Protein AF-A0A4Q1CCB0-F1 (afdb_monomer_lite)

Organism: NCBI:txid2508720

Radius of gyration: 18.77 Å; chains: 1; bounding box: 54×16×54 Å

Sequence (67 aa):
MPADSPVCTAPTVLDRLRTELADLAYDLERQGRLDAADVVMQIDTRVRELAAEDGWDEAGGAVVGPS

Secondary structure (DSSP, 8-state):
---------THHHHHHHHHHHHHHHHHHHHTT-HHHHHHHHHHHHHHHHHHHHGGGSSS--------

Foldseek 3Di:
DPDPPPPPPPVPVLVVLLVVLQVVLVVCVVVVVNVVSVVSVVVSVVSVVVVVVVVPPPPDPPPPDDD

pLDDT: mean 78.13, std 21.06, range [41.0, 98.62]

Structure (mmCIF, N/CA/C/O backbone):
data_AF-A0A4Q1CCB0-F1
#
_entry.id   AF-A0A4Q1CCB0-F1
#
loop_
_atom_site.group_PDB
_atom_site.id
_atom_site.type_symbol
_atom_site.label_atom_id
_atom_site.label_alt_id
_atom_site.label_comp_id
_atom_site.label_asym_id
_atom_site.label_entity_id
_atom_site.label_seq_id
_atom_site.pdbx_PDB_ins_code
_atom_site.Cartn_x
_atom_site.Cartn_y
_atom_site.Cartn_z
_atom_site.occupancy
_atom_site.B_iso_or_equiv
_atom_site.auth_seq_id
_atom_site.auth_comp_id
_atom_site.auth_asym_id
_atom_site.auth_atom_id
_atom_site.pdbx_PDB_model_num
ATOM 1 N N . MET A 1 1 ? 9.677 -8.366 -44.231 1.00 48.25 1 MET A N 1
ATOM 2 C CA . MET A 1 1 ? 9.160 -7.522 -43.138 1.00 48.25 1 MET A CA 1
ATOM 3 C C . MET A 1 1 ? 9.293 -8.333 -41.858 1.00 48.25 1 MET A C 1
ATOM 5 O O . MET A 1 1 ? 8.472 -9.225 -41.673 1.00 48.25 1 MET A O 1
ATOM 9 N N . PRO A 1 2 ? 10.356 -8.176 -41.052 1.00 43.53 2 PRO A N 1
ATOM 10 C CA . PRO A 1 2 ? 10.357 -8.786 -39.730 1.00 43.53 2 PRO A CA 1
ATOM 11 C C . PRO A 1 2 ? 9.344 -8.029 -38.862 1.00 43.53 2 PRO A C 1
ATOM 13 O O . PRO A 1 2 ? 9.248 -6.807 -38.941 1.00 43.53 2 PRO A O 1
ATOM 16 N N . ALA A 1 3 ? 8.528 -8.776 -38.127 1.00 52.84 3 ALA A N 1
ATOM 17 C CA . ALA A 1 3 ? 7.548 -8.230 -37.207 1.00 52.84 3 ALA A CA 1
ATOM 18 C C . ALA A 1 3 ? 8.285 -7.608 -36.015 1.00 52.84 3 ALA A C 1
ATOM 20 O O . ALA A 1 3 ? 8.935 -8.324 -35.255 1.00 52.84 3 ALA A O 1
ATOM 21 N N . ASP A 1 4 ? 8.179 -6.288 -35.875 1.00 50.12 4 ASP A N 1
ATOM 22 C CA . ASP A 1 4 ? 8.410 -5.598 -34.610 1.00 50.12 4 ASP A CA 1
ATOM 23 C C . ASP A 1 4 ? 7.381 -6.130 -33.606 1.00 50.12 4 ASP A C 1
ATOM 25 O O . ASP A 1 4 ? 6.229 -5.693 -33.558 1.00 50.12 4 ASP A O 1
ATOM 29 N N . SER A 1 5 ? 7.770 -7.144 -32.837 1.00 55.50 5 SER A N 1
ATOM 30 C CA . SER A 1 5 ? 7.086 -7.467 -31.590 1.00 55.50 5 SER A CA 1
ATOM 31 C C . SER A 1 5 ? 7.170 -6.220 -30.709 1.00 55.50 5 SER A C 1
ATOM 33 O O . SER A 1 5 ? 8.282 -5.721 -30.522 1.00 55.50 5 SER A O 1
ATOM 35 N N . PRO A 1 6 ? 6.053 -5.685 -30.180 1.00 53.38 6 PRO A N 1
ATOM 36 C CA . PRO A 1 6 ? 6.120 -4.509 -29.333 1.00 53.38 6 PRO A CA 1
ATOM 37 C C . PRO A 1 6 ? 6.997 -4.860 -28.138 1.00 53.38 6 PRO A C 1
ATOM 39 O O . PRO A 1 6 ? 6.666 -5.740 -27.343 1.00 53.38 6 PRO A O 1
ATOM 42 N N . VAL A 1 7 ? 8.150 -4.202 -28.058 1.00 56.28 7 VAL A N 1
ATOM 43 C CA . VAL A 1 7 ? 9.003 -4.216 -26.879 1.00 56.28 7 VAL A CA 1
ATOM 44 C C . VAL A 1 7 ? 8.124 -3.695 -25.752 1.00 56.28 7 VAL A C 1
ATOM 46 O O . VAL A 1 7 ? 7.841 -2.500 -25.683 1.00 56.28 7 VAL A O 1
ATOM 49 N N . CYS A 1 8 ? 7.606 -4.599 -24.921 1.00 49.09 8 CYS A N 1
ATOM 50 C CA . CYS A 1 8 ? 6.964 -4.233 -23.672 1.00 49.09 8 CYS A CA 1
ATOM 51 C C . CYS A 1 8 ? 8.030 -3.516 -22.852 1.00 49.09 8 CYS A C 1
ATOM 53 O O . CYS A 1 8 ? 8.917 -4.138 -22.274 1.00 49.09 8 CYS A O 1
ATOM 55 N N . THR A 1 9 ? 7.987 -2.191 -22.883 1.00 51.22 9 THR A N 1
ATOM 56 C CA . THR A 1 9 ? 8.876 -1.333 -22.127 1.00 51.22 9 THR A CA 1
ATOM 57 C C . THR A 1 9 ? 8.673 -1.660 -20.645 1.00 51.22 9 THR A C 1
ATOM 59 O O . THR A 1 9 ? 7.582 -1.513 -20.085 1.00 51.22 9 THR A O 1
ATOM 62 N N . ALA A 1 10 ? 9.749 -2.129 -20.012 1.00 53.75 10 ALA A N 1
ATOM 63 C CA . ALA A 1 10 ? 9.856 -2.449 -18.592 1.00 53.75 10 ALA A CA 1
ATOM 64 C C . ALA A 1 10 ? 9.228 -1.436 -17.592 1.00 53.75 10 ALA A C 1
ATOM 66 O O . ALA A 1 10 ? 8.826 -1.889 -16.520 1.00 53.75 10 ALA A O 1
ATOM 67 N N . PRO A 1 11 ? 9.031 -0.127 -17.887 1.00 59.81 11 PRO A N 1
ATOM 68 C CA . PRO A 1 11 ? 8.265 0.773 -17.010 1.00 59.81 11 PRO A CA 1
ATOM 69 C C . PRO A 1 11 ? 6.822 0.340 -16.682 1.00 59.81 11 PRO A C 1
ATOM 71 O O . PRO A 1 11 ? 6.317 0.666 -15.614 1.00 59.81 11 PRO A O 1
ATOM 74 N N . THR A 1 12 ? 6.143 -0.433 -17.533 1.00 74.50 12 THR A N 1
ATOM 75 C CA . THR A 1 12 ? 4.683 -0.634 -17.387 1.00 74.50 12 THR A CA 1
ATOM 76 C C . THR A 1 12 ? 4.255 -1.502 -16.197 1.00 74.50 12 THR A C 1
ATOM 78 O O . THR A 1 12 ? 3.212 -1.248 -15.595 1.00 74.50 12 THR A O 1
ATOM 81 N N . VAL A 1 13 ? 5.037 -2.524 -15.832 1.00 84.50 13 VAL A N 1
ATOM 82 C CA . VAL A 1 13 ? 4.673 -3.452 -14.743 1.00 84.50 13 VAL A CA 1
ATOM 83 C C . VAL A 1 13 ? 5.001 -2.861 -13.373 1.00 84.50 13 VAL A C 1
ATOM 85 O O . VAL A 1 13 ? 4.203 -3.000 -12.449 1.00 84.50 13 VAL A O 1
ATOM 88 N N . LEU A 1 14 ? 6.136 -2.164 -13.243 1.00 86.88 14 LEU A N 1
ATOM 89 C CA . LEU A 1 14 ? 6.503 -1.478 -12.001 1.00 86.88 14 LEU A CA 1
ATOM 90 C C . LEU A 1 14 ? 5.549 -0.326 -11.691 1.00 86.88 14 LEU A C 1
ATOM 92 O O . LEU A 1 14 ? 5.138 -0.173 -10.543 1.00 86.88 14 LEU A O 1
ATOM 96 N N . ASP A 1 15 ? 5.151 0.449 -12.699 1.00 86.19 15 ASP A N 1
ATOM 97 C CA . ASP A 1 15 ? 4.183 1.529 -12.502 1.00 86.19 15 ASP A CA 1
ATOM 98 C C . ASP A 1 15 ? 2.813 0.986 -12.097 1.00 86.19 15 ASP A C 1
ATOM 100 O O . ASP A 1 15 ? 2.190 1.506 -11.173 1.00 86.19 15 ASP A O 1
ATOM 104 N N . ARG A 1 16 ? 2.389 -0.128 -12.704 1.00 89.69 16 ARG A N 1
ATOM 105 C CA . ARG A 1 16 ? 1.173 -0.829 -12.294 1.00 89.69 16 ARG A CA 1
ATOM 106 C C . ARG A 1 16 ? 1.248 -1.319 -10.847 1.00 89.69 16 ARG A C 1
ATOM 108 O O . ARG A 1 16 ? 0.306 -1.096 -10.095 1.00 89.69 16 ARG A O 1
ATOM 115 N N . LEU A 1 17 ? 2.353 -1.952 -10.451 1.00 92.06 17 LEU A N 1
ATOM 116 C CA . LEU A 1 17 ? 2.545 -2.427 -9.079 1.00 92.06 17 LEU A CA 1
ATOM 117 C C . LEU A 1 17 ? 2.473 -1.272 -8.070 1.00 92.06 17 LEU A C 1
ATOM 119 O O . LEU A 1 17 ? 1.840 -1.412 -7.031 1.00 92.06 17 LEU A O 1
ATOM 123 N N . ARG A 1 18 ? 3.071 -0.118 -8.382 1.00 91.62 18 ARG A N 1
ATOM 124 C CA . ARG A 1 18 ? 3.000 1.082 -7.529 1.00 91.62 18 ARG A CA 1
ATOM 125 C C . ARG A 1 18 ? 1.569 1.588 -7.366 1.00 91.62 18 ARG A C 1
ATOM 127 O O . ARG A 1 18 ? 1.171 1.929 -6.256 1.00 91.62 18 ARG A O 1
ATOM 134 N N . THR A 1 19 ? 0.786 1.617 -8.447 1.00 93.31 19 THR A N 1
ATOM 135 C CA . THR A 1 19 ? -0.640 1.968 -8.369 1.00 93.31 19 THR A CA 1
ATOM 136 C C . THR A 1 19 ? -1.405 0.975 -7.495 1.00 93.31 19 THR A C 1
ATOM 138 O O . THR A 1 19 ? -2.118 1.394 -6.591 1.00 93.31 19 THR A O 1
ATOM 141 N N . GLU A 1 20 ? -1.200 -0.330 -7.695 1.00 96.88 20 GLU A N 1
ATOM 142 C CA . GLU A 1 20 ? -1.872 -1.373 -6.908 1.00 96.88 20 GLU A CA 1
ATOM 143 C C . GLU A 1 20 ? -1.501 -1.309 -5.411 1.00 96.88 20 GLU A C 1
ATOM 145 O O . GLU A 1 20 ? -2.364 -1.513 -4.558 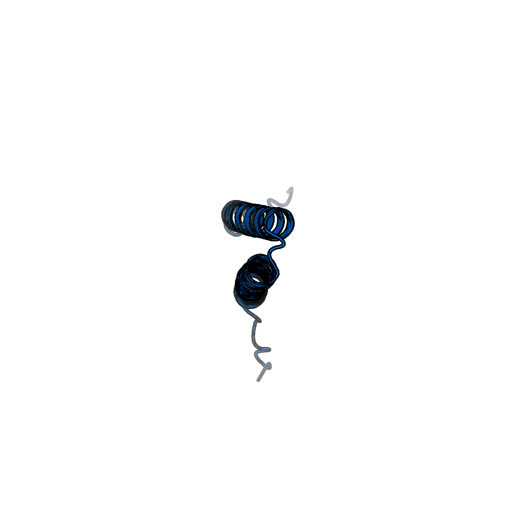1.00 96.88 20 GLU A O 1
ATOM 150 N N . LEU A 1 21 ? -0.248 -0.978 -5.068 1.00 97.31 21 LEU A N 1
ATOM 151 C CA . LEU A 1 21 ? 0.181 -0.777 -3.676 1.00 97.31 21 LEU A CA 1
ATOM 152 C C . LEU A 1 21 ? -0.479 0.454 -3.040 1.00 97.31 21 LEU A C 1
ATOM 154 O O . LEU A 1 21 ? -0.921 0.381 -1.894 1.00 97.31 21 LEU A O 1
ATOM 158 N N . ALA A 1 22 ? -0.581 1.565 -3.773 1.00 95.25 22 ALA A N 1
ATOM 159 C CA . ALA A 1 22 ? -1.244 2.772 -3.283 1.00 95.25 22 ALA A CA 1
ATOM 160 C C . ALA A 1 22 ? -2.747 2.544 -3.040 1.00 95.25 22 ALA A C 1
ATOM 162 O O . ALA A 1 22 ? -3.267 2.924 -1.988 1.00 95.25 22 ALA A O 1
ATOM 163 N N . ASP A 1 23 ? -3.427 1.870 -3.971 1.00 97.62 23 ASP A N 1
ATOM 164 C CA . ASP A 1 23 ? -4.846 1.527 -3.837 1.00 97.62 23 ASP A CA 1
ATOM 165 C C . ASP A 1 23 ? -5.079 0.579 -2.647 1.00 97.62 23 ASP A C 1
ATOM 167 O O . ASP A 1 23 ? -6.006 0.770 -1.857 1.00 97.62 23 ASP A O 1
ATOM 171 N N . LEU A 1 24 ? -4.195 -0.406 -2.453 1.00 98.31 24 LEU A N 1
ATOM 172 C CA . LEU A 1 24 ? -4.279 -1.336 -1.329 1.00 98.31 24 LEU A CA 1
ATOM 173 C C . LEU A 1 24 ? -4.069 -0.640 0.023 1.00 98.31 24 LEU A C 1
ATOM 175 O O . LEU A 1 24 ? -4.775 -0.954 0.984 1.00 98.31 24 LEU A O 1
ATOM 179 N N . ALA A 1 25 ? -3.123 0.299 0.115 1.00 98.25 25 ALA A N 1
ATOM 180 C CA . ALA A 1 25 ? -2.922 1.091 1.327 1.00 98.25 25 ALA A CA 1
ATOM 181 C C . ALA A 1 25 ? -4.184 1.898 1.667 1.00 98.25 25 ALA A C 1
ATOM 183 O O . ALA A 1 25 ? -4.659 1.841 2.802 1.00 98.25 25 ALA A O 1
ATOM 184 N N . TYR A 1 26 ? -4.788 2.550 0.669 1.00 97.81 26 TY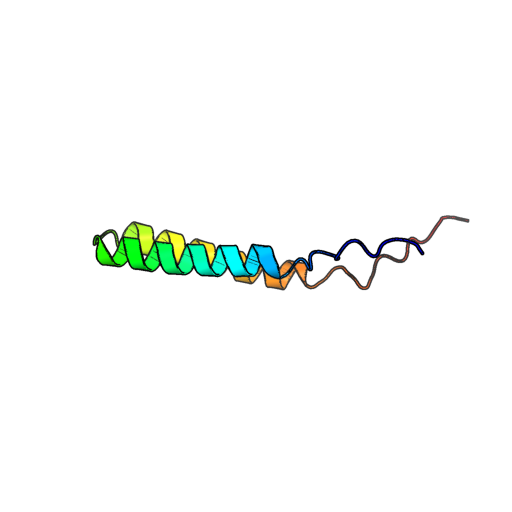R A N 1
ATOM 185 C CA . TYR A 1 26 ? -6.041 3.287 0.834 1.00 97.81 26 TYR A CA 1
ATOM 186 C C . TYR A 1 26 ? -7.192 2.394 1.330 1.00 97.81 26 TYR A C 1
ATOM 188 O O . TYR A 1 26 ? -7.913 2.754 2.268 1.00 97.81 26 TYR A O 1
ATOM 196 N N . ASP A 1 27 ? -7.356 1.204 0.750 1.00 98.62 27 ASP A N 1
ATOM 197 C CA . ASP A 1 27 ? -8.394 0.259 1.172 1.00 98.62 27 ASP A CA 1
ATOM 198 C C . ASP A 1 27 ? -8.180 -0.238 2.609 1.00 98.62 27 ASP A C 1
ATOM 200 O O . ASP A 1 27 ? -9.145 -0.399 3.367 1.00 98.62 27 ASP A O 1
ATOM 204 N N . LEU A 1 28 ? -6.926 -0.457 3.013 1.00 98.56 28 LEU A N 1
ATOM 205 C CA . LEU A 1 28 ? -6.572 -0.860 4.375 1.00 98.56 28 LEU A CA 1
ATOM 206 C C . LEU A 1 28 ? -6.820 0.265 5.386 1.00 98.56 28 LEU A C 1
ATOM 208 O O . LEU A 1 28 ? -7.395 0.002 6.446 1.00 98.56 28 LEU A O 1
ATOM 212 N N . GLU A 1 29 ? -6.473 1.510 5.053 1.00 98.19 29 GLU A N 1
ATOM 213 C CA . GLU A 1 29 ? -6.796 2.684 5.874 1.00 98.19 29 GLU A CA 1
ATOM 214 C C . GLU A 1 29 ? -8.305 2.823 6.071 1.00 98.19 29 GLU A C 1
ATOM 216 O O . GLU A 1 29 ? -8.782 2.973 7.199 1.00 98.19 29 GLU A O 1
ATOM 221 N N . ARG A 1 30 ? -9.082 2.684 4.990 1.00 98.31 30 ARG A N 1
ATOM 222 C CA . ARG A 1 30 ? -10.548 2.746 5.037 1.00 98.31 30 ARG A CA 1
ATOM 223 C C . ARG A 1 30 ? -11.158 1.655 5.922 1.00 98.31 30 ARG A C 1
ATOM 225 O O . ARG A 1 30 ? -12.208 1.872 6.526 1.00 98.31 30 ARG A O 1
ATOM 232 N N . GLN A 1 31 ? -10.518 0.492 6.009 1.00 98.38 31 GLN A N 1
ATOM 233 C CA . GLN A 1 31 ? -10.919 -0.610 6.889 1.00 98.38 31 GLN A CA 1
ATOM 234 C C . GLN A 1 31 ? -10.438 -0.436 8.342 1.00 98.38 31 GLN A C 1
ATOM 236 O O . GLN A 1 31 ? -10.731 -1.287 9.182 1.00 98.38 31 GLN A O 1
ATOM 241 N N . GLY A 1 32 ? -9.698 0.634 8.654 1.00 98.25 32 GLY A N 1
ATOM 242 C CA . GLY A 1 32 ? -9.101 0.866 9.972 1.00 98.25 32 GLY A CA 1
ATOM 243 C C . GLY A 1 32 ? -7.885 -0.019 10.264 1.00 98.25 32 GLY A C 1
ATOM 244 O O . GLY A 1 32 ? -7.461 -0.121 11.413 1.00 98.25 32 GLY A O 1
ATOM 245 N N . ARG A 1 33 ? -7.313 -0.673 9.246 1.00 98.25 33 ARG A N 1
ATOM 246 C CA . ARG A 1 33 ? -6.151 -1.567 9.361 1.00 98.25 33 ARG A CA 1
ATOM 247 C C . ARG A 1 33 ? -4.845 -0.800 9.144 1.00 98.25 33 ARG A C 1
ATOM 249 O O . ARG A 1 33 ? -4.073 -1.131 8.247 1.00 98.25 33 ARG A O 1
ATOM 256 N N . LEU A 1 34 ? -4.614 0.215 9.972 1.00 97.88 34 LEU A N 1
ATOM 257 C CA . LEU A 1 34 ? -3.531 1.187 9.787 1.00 97.88 34 LEU A CA 1
ATOM 258 C C . LEU A 1 34 ? -2.139 0.536 9.780 1.00 97.88 34 LEU A C 1
ATOM 260 O O . LEU A 1 34 ? -1.369 0.797 8.868 1.00 97.88 34 LEU A O 1
ATOM 264 N N . ASP A 1 35 ? -1.867 -0.417 10.680 1.00 98.25 35 ASP A N 1
ATOM 265 C CA . ASP A 1 35 ? -0.576 -1.132 10.697 1.00 98.25 35 ASP A CA 1
ATOM 266 C C . ASP A 1 35 ? -0.288 -1.862 9.372 1.00 98.25 35 ASP A C 1
ATOM 268 O O . ASP A 1 35 ? 0.853 -1.960 8.927 1.00 98.25 35 ASP A O 1
ATOM 272 N N . ALA A 1 36 ? -1.328 -2.394 8.721 1.00 97.69 36 ALA A N 1
ATOM 273 C CA . ALA A 1 36 ? -1.178 -3.065 7.435 1.00 97.69 36 ALA A CA 1
ATOM 274 C C . ALA A 1 36 ? -0.980 -2.058 6.293 1.00 97.69 36 ALA A C 1
ATOM 276 O O . ALA A 1 36 ? -0.190 -2.327 5.391 1.00 97.69 36 ALA A O 1
ATOM 277 N N . ALA A 1 37 ? -1.666 -0.911 6.337 1.00 98.12 37 ALA A N 1
ATOM 278 C CA . ALA A 1 37 ? -1.456 0.177 5.384 1.00 98.12 37 ALA A CA 1
ATOM 279 C C . ALA A 1 37 ? -0.018 0.717 5.468 1.00 98.12 37 ALA A C 1
ATOM 281 O O . ALA A 1 37 ? 0.645 0.852 4.441 1.00 98.12 37 ALA A O 1
ATOM 282 N N . ASP A 1 38 ? 0.505 0.902 6.683 1.00 98.19 38 ASP A N 1
ATOM 283 C CA . ASP A 1 38 ? 1.884 1.338 6.917 1.00 98.19 38 ASP A CA 1
ATOM 284 C C . ASP A 1 38 ? 2.901 0.359 6.321 1.00 98.19 38 ASP A C 1
ATOM 286 O O . ASP A 1 38 ? 3.858 0.772 5.664 1.00 98.19 38 ASP A O 1
ATOM 290 N N . VAL A 1 39 ? 2.687 -0.950 6.495 1.00 98.31 39 VAL A N 1
ATOM 291 C CA . VAL A 1 39 ? 3.548 -1.978 5.887 1.00 98.31 39 VAL A CA 1
ATOM 292 C C . VAL A 1 39 ? 3.501 -1.910 4.359 1.00 98.31 39 VAL A C 1
ATOM 294 O O . VAL A 1 39 ? 4.545 -1.998 3.714 1.00 98.31 39 VAL A O 1
ATOM 297 N N . VAL A 1 40 ? 2.323 -1.718 3.760 1.00 98.19 40 VAL A N 1
ATOM 298 C CA . VAL A 1 40 ? 2.187 -1.578 2.299 1.00 98.19 40 VAL A CA 1
ATOM 299 C C . VAL A 1 40 ? 2.929 -0.336 1.791 1.00 98.19 40 VAL A C 1
ATOM 301 O O . VAL A 1 40 ? 3.643 -0.421 0.792 1.00 98.19 40 VAL A O 1
ATOM 304 N N . MET A 1 41 ? 2.857 0.784 2.511 1.00 97.44 41 MET A N 1
ATOM 305 C CA . MET A 1 41 ? 3.584 2.013 2.167 1.00 97.44 41 MET A CA 1
ATOM 306 C C . MET A 1 41 ? 5.107 1.872 2.319 1.00 97.44 41 MET A C 1
ATOM 308 O O . MET A 1 41 ? 5.868 2.417 1.512 1.00 97.44 41 MET A O 1
ATOM 312 N N . GLN A 1 42 ? 5.579 1.105 3.306 1.00 97.94 42 GLN A N 1
ATOM 313 C CA . GLN A 1 42 ? 7.000 0.757 3.430 1.00 97.94 42 GLN A CA 1
ATOM 314 C C . GLN A 1 42 ? 7.477 -0.090 2.243 1.00 97.94 42 GLN A C 1
ATOM 316 O O . GLN A 1 42 ? 8.570 0.138 1.720 1.00 97.94 42 GLN A O 1
ATOM 321 N N . ILE A 1 43 ? 6.6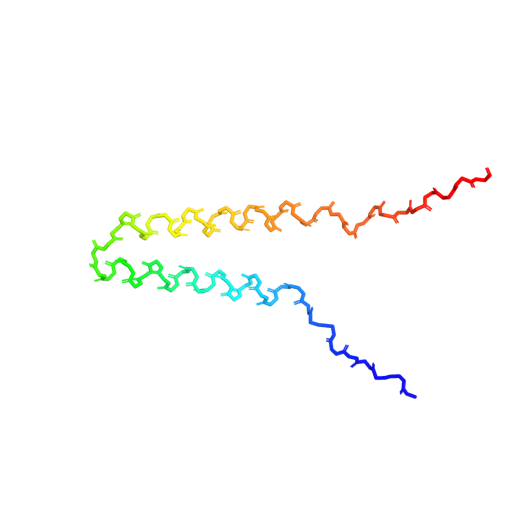48 -1.029 1.779 1.00 96.44 43 ILE A N 1
ATOM 322 C CA . ILE A 1 43 ? 6.946 -1.844 0.596 1.00 96.44 43 ILE A CA 1
ATOM 323 C C . ILE A 1 43 ? 7.005 -0.969 -0.665 1.00 96.44 43 ILE A C 1
ATOM 325 O O . ILE A 1 43 ? 7.983 -1.073 -1.402 1.00 96.44 43 ILE A O 1
ATOM 329 N N . ASP A 1 44 ? 6.032 -0.078 -0.897 1.00 95.06 44 ASP A N 1
ATOM 330 C CA . ASP A 1 44 ? 6.064 0.866 -2.033 1.00 95.06 44 ASP A CA 1
ATOM 331 C C . ASP A 1 44 ? 7.342 1.716 -2.025 1.00 95.06 44 ASP A C 1
ATOM 333 O O . ASP A 1 44 ? 8.019 1.858 -3.046 1.00 95.06 44 ASP A O 1
ATOM 337 N N . THR A 1 45 ? 7.733 2.208 -0.849 1.00 94.69 45 THR A N 1
ATOM 338 C CA . THR A 1 45 ? 8.972 2.976 -0.677 1.00 94.69 45 THR A CA 1
ATOM 339 C C . THR A 1 45 ? 10.191 2.153 -1.086 1.00 94.69 45 THR A C 1
ATOM 341 O O . THR A 1 45 ? 10.986 2.607 -1.910 1.00 94.69 45 THR A O 1
ATOM 344 N N . ARG A 1 46 ? 10.309 0.908 -0.604 1.00 94.88 46 ARG A N 1
ATOM 345 C CA . ARG A 1 46 ? 11.445 0.048 -0.959 1.00 94.88 46 ARG A CA 1
ATOM 346 C C . ARG A 1 46 ? 11.462 -0.313 -2.446 1.00 94.88 46 ARG A C 1
ATOM 348 O O . ARG A 1 46 ? 12.533 -0.376 -3.041 1.00 94.88 46 AR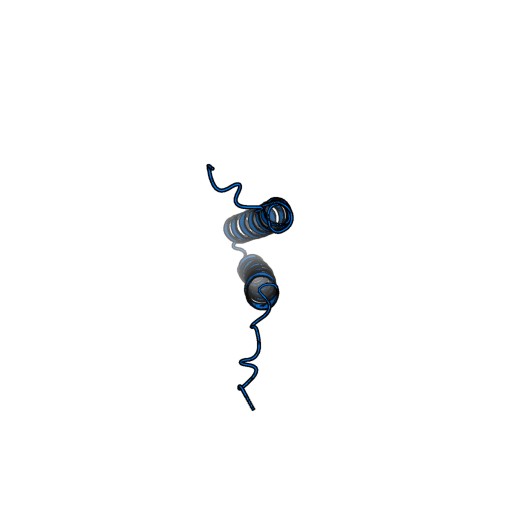G A O 1
ATOM 355 N N . VAL A 1 47 ? 10.301 -0.507 -3.070 1.00 91.00 47 VAL A N 1
ATOM 356 C CA . VAL A 1 47 ? 10.193 -0.745 -4.521 1.00 91.00 47 VAL A CA 1
ATOM 357 C C . VAL A 1 47 ? 10.680 0.467 -5.321 1.00 91.00 47 VAL A C 1
ATOM 359 O O . VAL A 1 47 ? 11.336 0.300 -6.349 1.00 91.00 47 VAL A O 1
ATOM 362 N N . ARG A 1 48 ? 10.397 1.696 -4.871 1.00 89.12 48 ARG A N 1
ATOM 363 C CA . ARG A 1 48 ? 10.913 2.916 -5.516 1.00 89.12 48 ARG A CA 1
ATOM 364 C C . ARG A 1 48 ? 12.426 3.042 -5.387 1.00 89.12 48 ARG A C 1
ATOM 366 O O . ARG A 1 48 ? 13.067 3.400 -6.369 1.00 89.12 48 ARG A O 1
ATOM 373 N N . GLU A 1 49 ? 12.976 2.732 -4.216 1.00 90.75 49 GLU A N 1
ATOM 374 C CA . GLU A 1 49 ? 14.425 2.714 -3.993 1.00 90.75 49 GLU A CA 1
ATOM 375 C C . GLU A 1 49 ? 15.110 1.698 -4.911 1.00 90.75 49 GLU A C 1
ATOM 377 O O . GLU A 1 49 ? 16.005 2.066 -5.663 1.00 90.75 49 GLU A O 1
ATOM 382 N N . LEU A 1 50 ? 14.624 0.453 -4.940 1.00 88.25 50 LEU A N 1
ATOM 383 C CA . LEU A 1 50 ? 15.175 -0.606 -5.791 1.00 88.25 50 LEU A CA 1
ATOM 384 C C . LEU A 1 50 ? 15.095 -0.262 -7.283 1.00 88.25 50 LEU A C 1
ATOM 386 O O . LEU A 1 50 ? 16.048 -0.479 -8.020 1.00 88.25 50 LEU A O 1
ATOM 390 N N . ALA A 1 51 ? 13.988 0.329 -7.735 1.00 84.75 51 ALA A N 1
ATOM 391 C CA . ALA A 1 51 ? 13.857 0.758 -9.125 1.00 84.75 51 ALA A CA 1
ATOM 392 C C . ALA A 1 51 ? 14.790 1.929 -9.490 1.00 84.75 51 ALA A C 1
ATOM 394 O O . ALA A 1 51 ? 15.119 2.103 -10.661 1.00 84.75 51 ALA A O 1
ATOM 395 N N . ALA A 1 52 ? 15.187 2.751 -8.513 1.00 82.69 52 ALA A N 1
ATOM 396 C CA . ALA A 1 52 ? 16.196 3.786 -8.709 1.00 82.69 52 ALA A CA 1
ATOM 397 C C . ALA A 1 52 ? 17.621 3.201 -8.698 1.00 82.69 52 ALA A C 1
ATOM 399 O O . ALA A 1 52 ? 18.472 3.687 -9.441 1.00 82.69 52 ALA A O 1
ATOM 400 N N . GLU A 1 53 ? 17.863 2.153 -7.901 1.00 80.12 53 GLU A N 1
ATOM 401 C CA . GLU A 1 53 ? 19.119 1.389 -7.856 1.00 80.12 53 GLU A CA 1
ATOM 402 C C . GLU A 1 53 ? 19.365 0.607 -9.171 1.00 80.12 53 GLU A C 1
ATOM 404 O O . GLU A 1 53 ? 20.477 0.638 -9.694 1.00 80.12 53 GLU A O 1
ATOM 409 N N . ASP A 1 54 ? 18.329 -0.002 -9.768 1.00 65.06 54 ASP A N 1
ATOM 410 C CA . ASP A 1 54 ? 18.400 -0.732 -11.056 1.00 65.06 54 ASP A CA 1
ATOM 411 C C . ASP A 1 54 ? 18.604 0.180 -12.285 1.00 65.06 54 ASP A C 1
ATOM 413 O O . ASP A 1 54 ? 18.917 -0.287 -13.381 1.00 65.06 54 ASP A O 1
ATOM 417 N N . GLY A 1 55 ? 18.488 1.503 -12.127 1.00 56.03 55 GLY A N 1
ATOM 418 C CA . GLY A 1 55 ? 18.773 2.485 -13.179 1.00 56.03 55 GLY A CA 1
ATOM 419 C C . GLY A 1 55 ? 20.258 2.613 -13.561 1.00 56.03 55 GLY A C 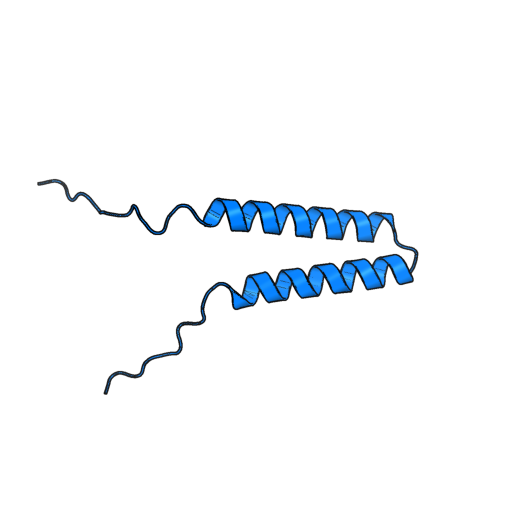1
ATOM 420 O O . GLY A 1 55 ? 20.604 3.522 -14.320 1.00 56.03 55 GLY A O 1
ATOM 421 N N . TRP A 1 56 ? 21.138 1.749 -13.037 1.00 52.28 56 TRP A N 1
ATOM 422 C CA . TRP A 1 56 ? 22.600 1.860 -13.117 1.00 52.28 56 TRP A CA 1
ATOM 423 C C . TRP A 1 56 ? 23.356 0.726 -13.830 1.00 52.28 56 TRP A C 1
ATOM 425 O O . TRP A 1 56 ? 24.574 0.679 -13.688 1.00 52.28 56 TRP A O 1
ATOM 435 N N . ASP A 1 57 ? 22.736 -0.112 -14.674 1.00 47.50 57 ASP A N 1
ATOM 436 C CA . ASP A 1 57 ? 23.534 -1.113 -15.423 1.00 47.50 57 ASP A CA 1
ATOM 437 C C . ASP A 1 57 ? 23.090 -1.444 -16.865 1.00 47.50 57 ASP A C 1
ATOM 439 O O . ASP A 1 57 ? 23.217 -2.566 -17.340 1.00 47.50 57 ASP A O 1
ATOM 443 N N . GLU A 1 58 ? 22.636 -0.444 -17.627 1.00 49.66 58 GLU A N 1
ATOM 444 C CA . GLU A 1 58 ? 22.472 -0.541 -19.098 1.00 49.66 58 GLU A CA 1
ATOM 445 C C . GLU A 1 58 ? 23.340 0.510 -19.827 1.00 49.66 58 GLU A C 1
ATOM 447 O O . GLU A 1 58 ? 22.922 1.166 -20.779 1.00 49.66 58 GLU A O 1
ATOM 452 N N . ALA A 1 59 ? 24.582 0.710 -19.364 1.00 50.38 59 ALA A N 1
ATOM 453 C CA . ALA A 1 59 ? 25.574 1.536 -20.073 1.00 50.38 59 ALA A CA 1
ATOM 454 C C . ALA A 1 59 ? 27.022 0.997 -20.046 1.00 50.38 59 ALA A C 1
ATOM 456 O O . ALA A 1 59 ? 27.918 1.662 -20.566 1.00 50.38 59 ALA A O 1
ATOM 457 N N . GLY A 1 60 ? 27.287 -0.188 -19.476 1.00 45.25 60 GLY A N 1
ATOM 458 C CA . GLY A 1 60 ? 28.661 -0.641 -19.195 1.00 45.25 60 GLY A CA 1
ATOM 459 C C . GLY A 1 60 ? 29.036 -2.067 -19.603 1.00 45.25 60 GLY A C 1
ATOM 460 O O . GLY A 1 60 ? 30.177 -2.465 -19.388 1.00 45.25 60 GL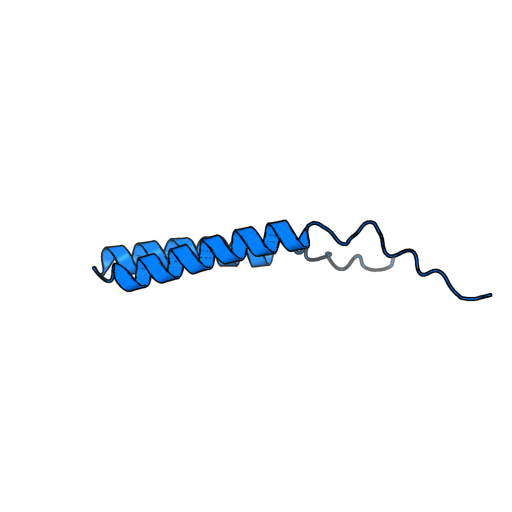Y A O 1
ATOM 461 N N . GLY A 1 61 ? 28.137 -2.841 -20.214 1.00 41.00 61 GLY A N 1
ATOM 462 C CA . GLY A 1 61 ? 28.383 -4.234 -20.611 1.00 41.00 61 GLY A CA 1
ATOM 463 C C . GLY A 1 61 ? 29.187 -4.404 -21.906 1.00 41.00 61 GLY A C 1
ATOM 464 O O . GLY A 1 61 ? 28.794 -5.180 -22.774 1.00 41.00 61 GLY A O 1
ATOM 465 N N . ALA A 1 62 ? 30.302 -3.688 -22.074 1.00 46.88 62 ALA A N 1
ATOM 466 C CA . ALA A 1 62 ? 31.283 -4.021 -23.103 1.00 46.88 62 ALA A CA 1
ATOM 467 C C . ALA A 1 62 ? 32.025 -5.292 -22.667 1.00 46.88 62 ALA A C 1
ATOM 469 O O . ALA A 1 62 ? 32.970 -5.246 -21.881 1.00 46.88 62 ALA A O 1
ATOM 470 N N . VAL A 1 63 ? 31.574 -6.441 -23.166 1.00 52.34 63 VAL A N 1
ATOM 471 C CA . VAL A 1 63 ? 32.285 -7.719 -23.058 1.00 52.34 63 VAL A CA 1
ATOM 472 C C . VAL A 1 63 ? 33.678 -7.568 -23.683 1.00 52.34 63 VAL A C 1
ATOM 474 O O . VAL A 1 63 ? 33.845 -7.631 -24.899 1.00 52.34 63 VAL A O 1
ATOM 477 N N . VAL A 1 64 ? 34.691 -7.351 -22.841 1.00 55.62 64 VAL A N 1
ATOM 478 C CA . VAL A 1 64 ? 36.100 -7.539 -23.198 1.00 55.62 64 VAL A CA 1
ATOM 479 C C . VAL A 1 64 ? 36.312 -9.041 -23.367 1.00 55.62 64 VAL A C 1
ATOM 481 O O . VAL A 1 64 ? 36.373 -9.787 -22.391 1.00 55.62 64 VAL A O 1
ATOM 484 N N . GLY A 1 65 ? 36.375 -9.493 -24.618 1.00 45.81 65 GLY A N 1
ATOM 485 C CA . GLY A 1 65 ? 36.843 -10.837 -24.943 1.00 45.81 65 GLY A CA 1
ATOM 486 C C . GLY A 1 65 ? 38.355 -10.946 -24.699 1.00 45.81 65 GLY A C 1
ATOM 487 O O . GLY A 1 65 ? 39.078 -10.003 -25.029 1.00 45.81 65 GLY A O 1
ATOM 488 N N . PRO A 1 66 ? 38.861 -12.050 -24.124 1.00 57.38 66 PRO A N 1
ATOM 489 C CA . PRO A 1 66 ? 40.298 -12.282 -24.059 1.00 57.38 66 PRO A CA 1
ATOM 490 C C . PRO A 1 66 ? 40.833 -12.662 -25.450 1.00 57.38 66 PRO A C 1
ATOM 492 O O . PRO A 1 66 ? 40.318 -13.590 -26.078 1.00 57.38 66 PRO A O 1
ATOM 495 N N . SER A 1 67 ? 41.844 -11.917 -25.913 1.00 57.19 67 SER A N 1
ATOM 496 C CA . SER A 1 67 ? 42.699 -12.257 -27.064 1.00 57.19 67 SER A CA 1
ATOM 497 C C . SER A 1 67 ? 43.601 -13.454 -26.783 1.00 57.19 67 SER A C 1
ATOM 499 O O . SER A 1 67 ? 44.030 -13.603 -25.616 1.00 57.19 67 SER A O 1
#